Protein AF-A0A2G9RW22-F1 (afdb_monomer_lite)

Radius of gyration: 22.97 Å; chains: 1; bounding box: 51×21×76 Å

Sequence (144 aa):
MPRSSDLQQLLDSSFQFDLELPLESLRERLEQARWLEEQQQACQDPGTLTLDVMRRLIDLGVGLAPHPTVEKAMAELQELLTMSEHMDDRCKSLLKARPRQNLSSVTAVLREAESVPVYLPSVESLRDAVERAREWLQKVETLQ

Structure (mmCIF, N/CA/C/O backbone):
data_AF-A0A2G9RW22-F1
#
_entry.id   AF-A0A2G9RW22-F1
#
loop_
_atom_site.group_PDB
_atom_site.id
_atom_site.type_symbol
_atom_site.label_atom_id
_atom_site.label_alt_id
_atom_site.label_comp_id
_atom_site.label_asym_id
_atom_site.label_entity_id
_atom_site.label_seq_id
_atom_site.pdbx_PDB_ins_code
_atom_site.Cartn_x
_atom_site.Cartn_y
_atom_site.Cartn_z
_atom_site.occupancy
_ato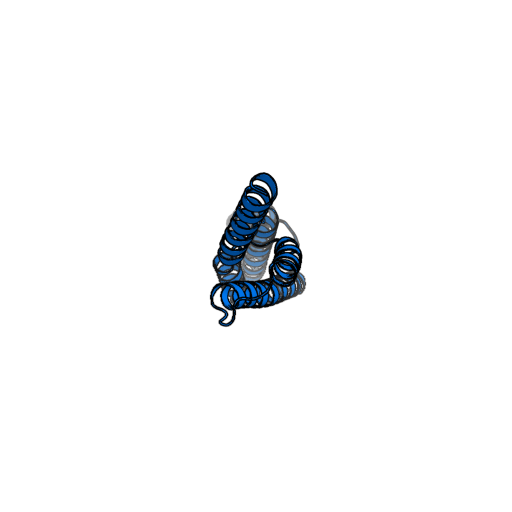m_site.B_iso_or_equiv
_atom_site.auth_seq_id
_atom_site.auth_comp_id
_atom_site.auth_asym_id
_atom_site.auth_atom_id
_atom_site.pdbx_PDB_model_num
ATOM 1 N N . MET A 1 1 ? 11.177 10.896 -14.256 1.00 78.31 1 MET A N 1
ATOM 2 C CA . MET A 1 1 ? 10.858 9.826 -15.221 1.00 78.31 1 MET A CA 1
ATOM 3 C C . MET A 1 1 ? 10.120 10.446 -16.403 1.00 78.31 1 MET A C 1
ATOM 5 O O . MET A 1 1 ? 9.292 11.312 -16.133 1.00 78.31 1 MET A O 1
ATOM 9 N N . PRO A 1 2 ? 10.414 10.089 -17.666 1.00 85.31 2 PRO A N 1
ATOM 10 C CA . PRO A 1 2 ? 9.518 10.378 -18.796 1.00 85.31 2 PRO A CA 1
ATOM 11 C C . PRO A 1 2 ? 8.175 9.643 -18.639 1.00 85.31 2 PRO A C 1
ATOM 13 O O . PRO A 1 2 ? 8.108 8.655 -17.906 1.00 85.31 2 PRO A O 1
ATOM 16 N N . ARG A 1 3 ? 7.119 10.126 -19.308 1.00 89.25 3 ARG A N 1
ATOM 17 C CA . ARG A 1 3 ? 5.797 9.480 -19.279 1.00 89.25 3 ARG A CA 1
ATOM 18 C C . ARG A 1 3 ? 5.802 8.194 -20.096 1.00 89.25 3 ARG A C 1
ATOM 20 O O . ARG A 1 3 ? 6.490 8.104 -21.116 1.00 89.25 3 ARG A O 1
ATOM 27 N N . SER A 1 4 ? 4.986 7.228 -19.687 1.00 92.81 4 SER A N 1
ATOM 28 C CA . SER A 1 4 ? 4.831 5.961 -20.407 1.00 92.81 4 SER A CA 1
ATOM 29 C C . SER A 1 4 ? 4.345 6.171 -21.847 1.00 92.81 4 SER A C 1
ATOM 31 O O . SER A 1 4 ? 4.815 5.504 -22.764 1.00 92.81 4 SER A O 1
ATOM 33 N N . SER A 1 5 ? 3.461 7.148 -22.062 1.00 91.50 5 SER A N 1
ATOM 34 C CA . SER A 1 5 ? 2.930 7.515 -23.382 1.00 91.50 5 SER A CA 1
ATOM 35 C C . SER A 1 5 ? 4.009 8.010 -24.346 1.00 91.50 5 SER A C 1
ATOM 37 O O . SER A 1 5 ? 4.050 7.559 -25.489 1.00 91.50 5 SER A O 1
ATOM 39 N N . ASP A 1 6 ? 4.915 8.872 -23.884 1.00 91.44 6 ASP A N 1
ATOM 40 C CA . ASP A 1 6 ? 6.015 9.388 -24.705 1.00 91.44 6 ASP A CA 1
ATOM 41 C C . ASP A 1 6 ? 6.982 8.255 -25.099 1.00 91.44 6 ASP A C 1
ATOM 43 O O . ASP A 1 6 ? 7.403 8.147 -26.251 1.00 91.44 6 ASP A O 1
ATOM 47 N N . LEU A 1 7 ? 7.300 7.362 -24.153 1.00 91.38 7 LEU A N 1
ATOM 48 C CA . LEU A 1 7 ? 8.157 6.198 -24.405 1.00 91.38 7 LEU A CA 1
ATOM 49 C C . LEU A 1 7 ? 7.511 5.197 -25.372 1.00 91.38 7 LEU A C 1
ATOM 51 O O . LEU A 1 7 ? 8.202 4.644 -26.227 1.00 91.38 7 LEU A O 1
ATOM 55 N N . GLN A 1 8 ? 6.196 4.992 -25.267 1.00 90.81 8 GLN A N 1
ATOM 56 C CA . GLN A 1 8 ? 5.444 4.149 -26.194 1.00 90.81 8 GLN A CA 1
ATOM 57 C C . GLN A 1 8 ? 5.484 4.719 -27.616 1.00 90.81 8 GLN A C 1
ATOM 59 O O . GLN A 1 8 ? 5.762 3.979 -28.550 1.00 90.81 8 GLN A O 1
ATOM 64 N N . GLN A 1 9 ? 5.287 6.030 -27.788 1.00 92.44 9 GLN A N 1
ATOM 65 C CA . GLN A 1 9 ? 5.356 6.666 -29.110 1.00 92.44 9 GLN A CA 1
ATOM 66 C C . GLN A 1 9 ? 6.743 6.527 -29.754 1.00 92.44 9 GLN A C 1
ATOM 68 O O . GLN A 1 9 ? 6.859 6.268 -30.955 1.00 92.44 9 GLN A O 1
ATOM 73 N N . LEU A 1 10 ? 7.810 6.665 -28.962 1.00 90.38 10 LEU A N 1
ATOM 74 C CA . LEU A 1 10 ? 9.176 6.420 -29.431 1.00 90.38 10 LEU A CA 1
ATOM 75 C C . LEU A 1 10 ? 9.378 4.958 -29.848 1.00 90.38 10 LEU A C 1
ATOM 77 O O . LEU A 1 10 ? 9.993 4.700 -30.880 1.00 90.38 10 LEU A O 1
ATOM 81 N N . LEU A 1 11 ? 8.822 4.006 -29.095 1.00 90.19 11 LEU A N 1
ATOM 82 C CA . LEU A 1 11 ? 8.868 2.592 -29.459 1.00 90.19 11 LEU A CA 1
ATOM 83 C C . LEU A 1 11 ? 8.087 2.323 -30.755 1.00 90.19 11 LEU A C 1
ATOM 85 O O . LEU A 1 11 ? 8.584 1.621 -31.629 1.00 90.19 11 LEU A O 1
ATOM 89 N N . ASP A 1 12 ? 6.918 2.932 -30.929 1.00 90.88 12 ASP A N 1
ATOM 90 C CA . ASP A 1 12 ? 6.077 2.744 -32.115 1.00 90.88 12 ASP A CA 1
ATOM 91 C C . ASP A 1 12 ? 6.715 3.348 -33.379 1.00 90.88 12 ASP A C 1
ATOM 93 O O . ASP A 1 12 ? 6.674 2.757 -34.458 1.00 90.88 12 ASP A O 1
ATOM 97 N N . SER A 1 13 ? 7.361 4.511 -33.253 1.00 90.31 13 SER A N 1
ATOM 98 C CA . SER A 1 13 ? 8.117 5.115 -34.360 1.00 90.31 13 SER A CA 1
ATOM 99 C C . SER A 1 13 ? 9.385 4.334 -34.713 1.00 90.31 13 SER A C 1
ATOM 101 O O . SER A 1 13 ? 9.810 4.362 -35.865 1.00 90.31 13 SER A O 1
ATOM 103 N N . SER A 1 14 ? 9.960 3.583 -33.767 1.00 86.94 14 SER A N 1
ATOM 104 C CA . SER A 1 14 ? 11.177 2.798 -34.002 1.00 86.94 14 SER A CA 1
ATOM 105 C C . SER A 1 14 ? 11.012 1.730 -35.095 1.00 86.94 14 SER A C 1
ATOM 107 O O . SER A 1 14 ? 11.962 1.443 -35.817 1.00 86.94 14 SER A O 1
ATOM 109 N N . PHE A 1 15 ? 9.789 1.221 -35.293 1.00 84.38 15 PHE A N 1
ATOM 110 C CA . PHE A 1 15 ? 9.458 0.253 -36.347 1.00 84.38 15 PHE A CA 1
ATOM 111 C C . PHE A 1 15 ? 9.524 0.829 -37.769 1.00 84.38 15 PHE A C 1
ATOM 113 O O . PHE A 1 15 ? 9.449 0.076 -38.735 1.00 84.38 15 PHE A O 1
ATOM 120 N N . GLN A 1 16 ? 9.628 2.152 -37.912 1.00 88.06 16 GLN A N 1
ATOM 121 C CA . GLN A 1 16 ? 9.732 2.826 -39.210 1.00 88.06 16 GLN A CA 1
ATOM 122 C C . GLN A 1 16 ? 11.176 2.901 -39.722 1.00 88.06 16 GLN A C 1
ATOM 124 O O . GLN A 1 16 ? 11.406 3.377 -40.833 1.00 88.06 16 GLN A O 1
ATOM 129 N N . PHE A 1 17 ? 12.147 2.468 -38.916 1.00 86.00 17 PHE A N 1
ATOM 130 C CA . PHE A 1 17 ? 13.559 2.496 -39.264 1.00 86.00 17 PHE A CA 1
ATOM 131 C C . PHE A 1 17 ? 14.043 1.095 -39.640 1.00 86.00 17 PHE A C 1
ATOM 133 O O . PHE A 1 17 ? 13.885 0.152 -38.873 1.00 86.00 17 PHE A O 1
ATOM 140 N N . ASP A 1 18 ? 14.743 0.981 -40.769 1.00 81.06 18 ASP A N 1
ATOM 141 C CA . ASP A 1 18 ? 15.428 -0.251 -41.193 1.00 81.06 18 ASP A CA 1
ATOM 142 C C . ASP A 1 18 ? 16.784 -0.449 -40.474 1.00 81.06 18 ASP A C 1
ATOM 144 O O . ASP A 1 18 ? 17.731 -1.009 -41.028 1.00 81.06 18 ASP A O 1
ATOM 148 N N . LEU A 1 19 ? 16.916 0.070 -39.247 1.00 84.44 19 LEU A N 1
ATOM 149 C CA . LEU A 1 19 ? 18.146 0.060 -38.454 1.00 84.44 19 LEU A CA 1
ATOM 150 C C . LEU A 1 19 ? 17.941 -0.719 -37.155 1.00 84.44 19 LEU A C 1
ATOM 152 O O . LEU A 1 19 ? 16.879 -0.662 -36.541 1.00 84.44 19 LEU A O 1
ATOM 156 N N . GLU A 1 20 ? 18.990 -1.398 -36.696 1.00 78.50 20 GLU A N 1
ATOM 157 C CA . GLU A 1 20 ? 18.990 -2.060 -35.393 1.00 78.50 20 GLU A CA 1
ATOM 158 C C . GLU A 1 20 ? 19.099 -1.006 -34.280 1.00 78.50 20 GLU A C 1
ATOM 160 O O . GLU A 1 20 ? 20.161 -0.435 -34.023 1.00 78.50 20 GLU A O 1
ATOM 165 N N . LEU A 1 21 ? 17.963 -0.695 -33.656 1.00 84.00 21 LEU A N 1
ATOM 166 C CA . LEU A 1 21 ? 17.867 0.242 -32.540 1.00 84.00 21 LEU A CA 1
ATOM 167 C C . LEU A 1 21 ? 17.917 -0.519 -31.202 1.00 84.00 21 LEU A C 1
ATOM 169 O O . LEU A 1 21 ? 17.385 -1.626 -31.109 1.00 84.00 21 LEU A O 1
ATOM 173 N N . PRO A 1 22 ? 18.495 0.058 -30.131 1.00 82.75 22 PRO A N 1
ATOM 174 C CA . PRO A 1 22 ? 18.574 -0.582 -28.815 1.00 82.75 22 PRO A CA 1
ATOM 175 C C . PRO A 1 22 ? 17.226 -0.523 -28.066 1.00 82.75 22 PRO A C 1
ATOM 177 O O . PRO A 1 22 ? 17.091 0.141 -27.033 1.00 82.75 22 PRO A O 1
ATOM 180 N N . LEU A 1 23 ? 16.214 -1.215 -28.598 1.00 88.25 23 LEU A N 1
ATOM 181 C CA . LEU A 1 23 ? 14.826 -1.173 -28.119 1.00 88.25 23 LEU A CA 1
ATOM 182 C C . LEU A 1 23 ? 14.643 -1.757 -26.716 1.00 88.25 23 LEU A C 1
ATOM 184 O O . LEU A 1 23 ? 13.720 -1.34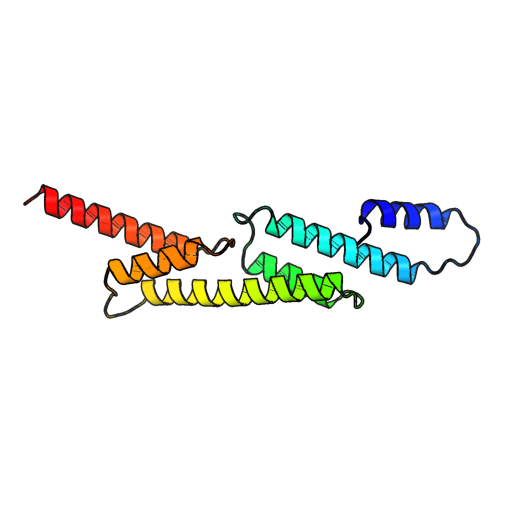8 -26.020 1.00 88.25 23 LEU A O 1
ATOM 188 N N . GLU A 1 24 ? 15.525 -2.655 -26.278 1.00 87.81 24 GLU A N 1
ATOM 189 C CA . GLU A 1 24 ? 15.455 -3.269 -24.945 1.00 87.81 24 GLU A CA 1
ATOM 190 C C . GLU A 1 24 ? 15.519 -2.212 -23.833 1.00 87.81 24 GLU A C 1
ATOM 192 O O . GLU A 1 24 ? 14.625 -2.132 -22.997 1.00 87.81 24 GLU A O 1
ATOM 197 N N . SER A 1 25 ? 16.478 -1.285 -23.910 1.00 88.19 25 SER A N 1
ATOM 198 C CA . SER A 1 25 ? 16.599 -0.190 -22.933 1.00 88.19 25 SER A CA 1
ATOM 199 C C . SER A 1 25 ? 15.393 0.761 -22.921 1.00 88.19 25 SER A C 1
ATOM 201 O O . SER A 1 25 ? 15.061 1.365 -21.897 1.00 88.19 25 SER A O 1
ATOM 203 N N . LEU A 1 26 ? 14.722 0.914 -24.068 1.00 90.38 26 LEU A N 1
ATOM 204 C CA . LEU A 1 26 ? 13.515 1.727 -24.190 1.00 90.38 26 LEU A CA 1
ATOM 205 C C . LEU A 1 26 ? 12.305 1.006 -23.583 1.00 90.38 26 LEU A C 1
ATOM 207 O O . LEU A 1 26 ? 11.494 1.641 -22.910 1.00 90.38 26 LEU A O 1
ATOM 211 N N . ARG A 1 27 ? 12.209 -0.313 -23.786 1.00 91.06 27 ARG A N 1
ATOM 212 C CA . ARG A 1 27 ? 11.175 -1.180 -23.206 1.00 91.06 27 ARG A CA 1
ATOM 213 C C . ARG A 1 27 ? 11.277 -1.239 -21.687 1.00 91.06 27 ARG A C 1
ATOM 215 O O . ARG A 1 27 ? 10.276 -0.991 -21.026 1.00 91.06 27 ARG A O 1
ATOM 222 N N . GLU A 1 28 ? 12.476 -1.436 -21.146 1.00 93.50 28 GLU A N 1
ATOM 223 C CA . GLU A 1 28 ? 12.718 -1.412 -19.696 1.00 93.50 28 GLU A CA 1
ATOM 224 C C . GLU A 1 28 ? 12.231 -0.094 -19.075 1.00 93.50 28 GLU A C 1
ATOM 226 O O . GLU A 1 28 ? 11.477 -0.081 -18.103 1.00 93.50 28 GLU A O 1
ATOM 231 N N . ARG A 1 29 ? 12.591 1.045 -19.682 1.00 92.56 29 ARG A N 1
ATOM 232 C CA . ARG A 1 29 ? 12.135 2.368 -19.225 1.00 92.56 29 ARG A CA 1
ATOM 233 C C . ARG A 1 29 ? 10.623 2.540 -19.320 1.00 92.56 29 ARG A C 1
ATOM 235 O O . ARG A 1 29 ? 10.040 3.221 -18.477 1.00 92.56 29 ARG A O 1
ATOM 242 N N . LEU A 1 30 ? 9.995 1.964 -20.343 1.00 94.56 30 LEU A N 1
ATOM 243 C CA . LEU A 1 30 ? 8.547 2.004 -20.523 1.00 94.56 30 LEU A CA 1
ATOM 244 C C . LEU A 1 30 ? 7.840 1.233 -19.407 1.00 94.56 30 LEU A C 1
ATOM 246 O O . LEU A 1 30 ? 6.881 1.749 -18.836 1.00 94.56 30 LEU A O 1
ATOM 250 N N . GLU A 1 31 ? 8.321 0.040 -19.065 1.00 95.56 31 GLU A N 1
ATOM 251 C CA . GLU A 1 31 ? 7.782 -0.749 -17.953 1.00 95.56 31 GLU A CA 1
ATOM 252 C C . GLU A 1 31 ? 7.944 -0.013 -16.618 1.00 95.56 31 GLU A C 1
ATOM 254 O O . GLU A 1 31 ? 6.976 0.117 -15.868 1.00 95.56 31 GLU A O 1
ATOM 259 N N . GLN A 1 32 ? 9.117 0.578 -16.371 1.00 95.88 32 GLN A N 1
ATOM 260 C CA . GLN A 1 32 ? 9.356 1.399 -15.181 1.00 95.88 32 GLN A CA 1
ATOM 261 C C . GLN A 1 32 ? 8.409 2.608 -15.103 1.00 95.88 32 GLN A C 1
ATOM 263 O O . GLN A 1 32 ? 7.876 2.908 -14.036 1.00 95.88 32 GLN A O 1
ATOM 268 N N . ALA A 1 33 ? 8.186 3.312 -16.219 1.00 95.62 33 ALA A N 1
ATOM 269 C CA . ALA A 1 33 ? 7.285 4.463 -16.267 1.00 95.62 33 ALA A CA 1
ATOM 270 C C . ALA A 1 33 ? 5.823 4.060 -16.028 1.00 95.62 33 ALA A C 1
ATOM 272 O O . ALA A 1 33 ? 5.133 4.720 -15.257 1.00 95.62 33 ALA A O 1
ATOM 273 N N . ARG A 1 34 ? 5.365 2.958 -16.637 1.00 95.69 34 ARG A N 1
ATOM 274 C CA . ARG A 1 34 ? 4.007 2.428 -16.432 1.00 95.69 34 ARG A CA 1
ATOM 275 C C . ARG A 1 34 ? 3.762 2.045 -14.983 1.00 95.69 34 ARG A C 1
ATOM 277 O O . ARG A 1 34 ? 2.730 2.400 -14.428 1.00 95.69 34 ARG A O 1
ATOM 284 N N . TRP A 1 35 ? 4.719 1.355 -14.372 1.00 97.12 35 TRP A N 1
ATOM 285 C CA . TRP A 1 35 ? 4.609 0.965 -12.975 1.00 97.12 35 TRP A CA 1
ATOM 286 C C . TRP A 1 35 ? 4.565 2.178 -12.040 1.00 97.12 35 TRP A C 1
ATOM 288 O O . TRP A 1 35 ? 3.724 2.225 -11.148 1.00 97.12 35 TRP A O 1
ATOM 298 N N . LEU A 1 36 ? 5.413 3.190 -12.273 1.00 96.25 36 LEU A N 1
ATOM 299 C CA . LEU A 1 36 ? 5.389 4.435 -11.495 1.00 96.25 36 LEU A CA 1
ATOM 300 C C . LEU A 1 36 ? 4.051 5.170 -11.632 1.00 96.25 36 LEU A C 1
ATOM 302 O O . LEU A 1 36 ? 3.546 5.710 -10.652 1.00 96.25 36 LEU A O 1
ATOM 306 N N . GLU A 1 37 ? 3.471 5.189 -12.830 1.00 95.38 37 GLU A N 1
ATOM 307 C CA . GLU A 1 37 ? 2.153 5.782 -13.067 1.00 95.38 37 GLU A CA 1
ATOM 308 C C . GLU A 1 37 ? 1.036 4.987 -12.369 1.00 95.38 37 GLU A C 1
ATOM 310 O O . GLU A 1 37 ? 0.176 5.595 -11.733 1.00 95.38 37 GLU A O 1
ATOM 315 N N . GLU A 1 38 ? 1.062 3.648 -12.412 1.00 94.62 38 GLU A N 1
ATOM 316 C CA . GLU A 1 38 ? 0.092 2.796 -11.702 1.00 94.62 38 GLU A CA 1
ATOM 317 C C . GLU A 1 38 ? 0.203 2.968 -10.178 1.00 94.62 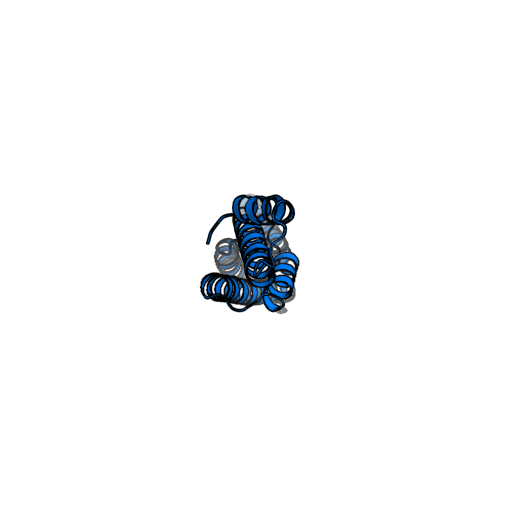38 GLU A C 1
ATOM 319 O O . GLU A 1 38 ? -0.810 3.146 -9.499 1.00 94.62 38 GLU A O 1
ATOM 324 N N . GLN A 1 39 ? 1.428 2.991 -9.642 1.00 94.31 39 GLN A N 1
ATOM 325 C CA . GLN A 1 39 ? 1.695 3.236 -8.225 1.00 94.31 39 GLN A CA 1
ATOM 326 C C . GLN A 1 39 ? 1.198 4.617 -7.794 1.00 94.31 39 GLN A C 1
ATOM 328 O O . GLN A 1 39 ? 0.489 4.734 -6.793 1.00 94.31 39 GLN A O 1
ATOM 333 N N . GLN A 1 40 ? 1.516 5.657 -8.567 1.00 92.62 40 GLN A N 1
ATOM 334 C CA . GLN A 1 40 ? 1.069 7.013 -8.278 1.00 92.62 40 GLN A CA 1
ATOM 335 C C . GLN A 1 40 ? -0.459 7.108 -8.302 1.00 92.62 40 GLN A C 1
ATOM 337 O O . GLN A 1 40 ? -1.045 7.723 -7.412 1.00 92.62 40 GLN A O 1
ATOM 342 N N . GLN A 1 41 ? -1.107 6.488 -9.290 1.00 92.44 41 GLN A N 1
ATOM 343 C CA . GLN A 1 41 ? -2.561 6.485 -9.410 1.00 92.44 41 GLN A CA 1
ATOM 344 C C . GLN A 1 41 ? -3.231 5.764 -8.234 1.00 92.44 41 GLN A C 1
ATOM 346 O O . GLN A 1 41 ? -4.234 6.254 -7.717 1.00 92.44 41 GLN A O 1
ATOM 351 N N . ALA A 1 42 ? -2.671 4.640 -7.781 1.00 91.81 42 ALA A N 1
ATOM 352 C CA . ALA A 1 42 ? -3.175 3.913 -6.619 1.00 91.81 42 ALA A CA 1
ATOM 353 C C . ALA A 1 42 ? -3.036 4.733 -5.325 1.00 91.81 42 ALA A C 1
ATOM 355 O O . ALA A 1 42 ? -3.956 4.772 -4.513 1.00 91.81 42 ALA A O 1
ATOM 356 N N . CYS A 1 43 ? -1.921 5.446 -5.147 1.00 88.44 43 CYS A N 1
ATOM 357 C CA . CYS A 1 43 ? -1.715 6.312 -3.984 1.00 88.44 43 CYS A CA 1
ATOM 358 C C . CYS A 1 43 ? -2.552 7.603 -4.008 1.00 88.44 43 CYS A C 1
ATOM 360 O O . CYS A 1 43 ? -2.723 8.230 -2.964 1.00 88.44 43 CYS A O 1
ATOM 362 N N . GLN A 1 44 ? -3.078 8.016 -5.166 1.00 89.25 44 GLN A N 1
ATOM 363 C CA . GLN A 1 44 ? -3.978 9.171 -5.271 1.00 89.25 44 GLN A CA 1
ATOM 364 C C . GLN A 1 44 ? -5.389 8.894 -4.746 1.00 89.25 44 GLN A C 1
ATOM 366 O O . GLN A 1 44 ? -6.082 9.846 -4.384 1.00 89.25 44 GLN A O 1
ATOM 371 N N . ASP A 1 45 ? -5.808 7.628 -4.685 1.00 87.62 45 ASP A N 1
ATOM 372 C CA . ASP A 1 45 ? -7.112 7.230 -4.152 1.00 87.62 45 ASP A CA 1
ATOM 373 C C . ASP A 1 45 ? -6.958 6.281 -2.945 1.00 87.62 45 ASP A C 1
ATOM 375 O O . ASP A 1 45 ? -7.077 5.056 -3.083 1.00 87.62 45 ASP A O 1
ATOM 379 N N . PRO A 1 46 ? -6.732 6.840 -1.736 1.00 80.31 46 PRO A N 1
ATOM 380 C CA . PRO A 1 46 ? -6.597 6.072 -0.497 1.00 80.31 46 PRO A CA 1
ATOM 381 C C . PRO A 1 46 ? -7.768 5.128 -0.203 1.00 80.31 46 PRO A C 1
ATOM 383 O O . PRO A 1 46 ? -7.585 4.125 0.484 1.00 80.31 46 PRO A O 1
ATOM 386 N N . GLY A 1 47 ? -8.972 5.428 -0.709 1.00 80.31 47 GLY A N 1
ATOM 387 C CA . GLY A 1 47 ? -10.163 4.603 -0.490 1.00 80.31 47 GLY A CA 1
ATOM 388 C C . GLY A 1 47 ? -10.125 3.275 -1.247 1.00 80.31 47 GLY A C 1
ATOM 389 O O . GLY A 1 47 ? -10.794 2.323 -0.850 1.00 80.31 47 GLY A O 1
ATOM 390 N N . THR A 1 48 ? -9.324 3.195 -2.310 1.00 85.94 48 THR A N 1
ATOM 391 C CA . THR A 1 48 ? -9.132 1.976 -3.114 1.00 85.94 48 THR A CA 1
ATOM 392 C C . THR A 1 48 ? -7.795 1.291 -2.845 1.00 85.94 48 THR A C 1
ATOM 394 O O . THR A 1 48 ? -7.607 0.128 -3.216 1.00 85.94 48 THR A O 1
ATOM 397 N N . LEU A 1 49 ? -6.872 1.981 -2.168 1.00 93.19 49 LEU A N 1
ATOM 398 C CA . LEU A 1 49 ? -5.569 1.446 -1.809 1.00 93.19 49 LEU A CA 1
ATOM 399 C C . LEU A 1 49 ? -5.708 0.436 -0.667 1.00 93.19 49 LEU A C 1
ATOM 401 O O . LEU A 1 49 ? -5.842 0.805 0.495 1.00 93.19 49 LEU A O 1
ATOM 405 N N . THR A 1 50 ? -5.663 -0.850 -1.001 1.00 93.50 50 THR A N 1
ATOM 406 C CA . THR A 1 50 ? -5.702 -1.957 -0.034 1.00 93.50 50 THR A CA 1
ATOM 407 C C . THR A 1 50 ? -4.327 -2.604 0.127 1.00 93.50 50 THR A C 1
ATOM 409 O O . THR A 1 50 ? -3.436 -2.415 -0.706 1.00 93.50 50 THR A O 1
ATOM 412 N N . LEU A 1 51 ? -4.157 -3.429 1.168 1.00 93.75 51 LEU A N 1
ATOM 413 C CA . LEU A 1 51 ? -2.944 -4.242 1.345 1.00 93.75 51 LEU A CA 1
ATOM 414 C C . LEU A 1 51 ? -2.653 -5.110 0.109 1.00 93.75 51 LEU A C 1
ATOM 416 O O . LEU A 1 51 ? -1.502 -5.234 -0.300 1.00 93.75 51 LEU A O 1
ATOM 420 N N . ASP A 1 52 ? -3.690 -5.673 -0.515 1.00 94.75 52 ASP A N 1
ATOM 421 C CA . ASP A 1 52 ? -3.541 -6.530 -1.694 1.00 94.75 52 ASP A CA 1
ATOM 422 C C . ASP A 1 52 ? -3.118 -5.736 -2.936 1.00 94.75 52 ASP A C 1
ATOM 424 O O . ASP A 1 52 ? -2.285 -6.205 -3.712 1.00 94.75 52 ASP A O 1
ATOM 428 N N . VAL A 1 53 ? -3.620 -4.505 -3.100 1.00 94.50 53 VAL A N 1
ATOM 429 C CA . VAL A 1 53 ? -3.164 -3.595 -4.164 1.00 94.50 53 VAL A CA 1
ATOM 430 C C . VAL A 1 53 ? -1.693 -3.229 -3.964 1.00 94.50 53 VAL A C 1
ATOM 432 O O . VAL A 1 53 ? -0.919 -3.310 -4.916 1.00 94.50 53 VAL A O 1
ATOM 435 N N . MET A 1 54 ? -1.279 -2.892 -2.737 1.00 95.12 54 MET A N 1
ATOM 436 C CA . MET A 1 54 ? 0.126 -2.586 -2.435 1.00 95.12 54 MET A CA 1
ATOM 437 C C . MET A 1 54 ? 1.048 -3.781 -2.695 1.00 95.12 54 MET A C 1
ATOM 439 O O . MET A 1 54 ? 2.083 -3.617 -3.338 1.00 95.12 54 MET A O 1
ATOM 443 N N . ARG A 1 55 ? 0.661 -4.989 -2.266 1.00 96.12 55 ARG A N 1
ATOM 444 C CA . ARG A 1 55 ? 1.419 -6.223 -2.540 1.00 96.12 55 ARG A CA 1
ATOM 445 C C . ARG A 1 55 ? 1.544 -6.488 -4.037 1.00 96.12 55 ARG A C 1
ATOM 447 O O . ARG A 1 55 ? 2.650 -6.703 -4.515 1.00 96.12 55 ARG A O 1
ATOM 454 N N . ARG A 1 56 ? 0.444 -6.362 -4.790 1.00 96.06 56 ARG A N 1
ATOM 455 C CA . ARG A 1 56 ? 0.455 -6.491 -6.255 1.00 96.06 56 ARG A CA 1
ATOM 456 C C . ARG A 1 56 ? 1.408 -5.485 -6.905 1.00 96.06 56 ARG A C 1
ATOM 458 O O . ARG A 1 56 ? 2.150 -5.860 -7.807 1.00 96.06 56 ARG A O 1
ATOM 465 N N . LEU A 1 57 ? 1.397 -4.223 -6.474 1.00 95.88 57 LEU A N 1
ATOM 466 C CA . LEU A 1 57 ? 2.318 -3.207 -6.993 1.00 95.88 57 LEU A CA 1
ATOM 467 C C . LEU A 1 57 ? 3.775 -3.558 -6.681 1.00 95.88 57 LEU A C 1
ATOM 469 O O . LEU A 1 57 ? 4.624 -3.434 -7.559 1.00 95.88 57 LEU A O 1
ATOM 473 N N . ILE A 1 58 ? 4.070 -4.035 -5.473 1.00 96.12 58 ILE A N 1
ATOM 474 C CA . ILE A 1 58 ? 5.416 -4.490 -5.104 1.00 96.12 58 ILE A CA 1
ATOM 475 C C . ILE A 1 58 ? 5.849 -5.662 -5.995 1.00 96.12 58 ILE A C 1
ATOM 477 O O . ILE A 1 58 ? 6.926 -5.601 -6.583 1.00 96.12 58 ILE A O 1
ATOM 481 N N . ASP A 1 59 ? 4.997 -6.673 -6.179 1.00 96.38 59 ASP A N 1
ATOM 482 C CA . ASP A 1 59 ? 5.292 -7.836 -7.027 1.00 96.38 59 ASP A CA 1
ATOM 483 C C . ASP A 1 59 ? 5.597 -7.428 -8.477 1.00 96.38 59 ASP A C 1
ATOM 485 O O . ASP A 1 59 ? 6.556 -7.916 -9.077 1.00 96.38 59 ASP A O 1
ATOM 489 N N . LEU A 1 60 ? 4.820 -6.487 -9.029 1.00 94.94 60 LEU A N 1
ATOM 490 C CA . LEU A 1 60 ? 5.063 -5.933 -10.363 1.00 94.94 60 LEU A CA 1
ATOM 491 C C . LEU A 1 60 ? 6.397 -5.184 -10.439 1.00 94.94 60 LEU A C 1
ATOM 493 O O . LEU A 1 60 ? 7.099 -5.282 -11.441 1.00 94.94 60 LEU A O 1
ATOM 497 N N . GLY A 1 61 ? 6.754 -4.442 -9.391 1.00 94.25 61 GLY A N 1
ATOM 498 C CA . GLY A 1 61 ? 7.965 -3.630 -9.392 1.00 94.25 61 GLY A CA 1
ATOM 499 C C . GLY A 1 61 ? 9.252 -4.434 -9.180 1.00 94.25 61 GLY A C 1
ATOM 500 O O . GLY A 1 61 ? 10.300 -4.028 -9.670 1.00 94.25 61 GLY A O 1
ATOM 501 N N . VAL A 1 62 ? 9.190 -5.592 -8.509 1.00 94.06 62 VAL A N 1
ATOM 502 C CA . VAL A 1 62 ? 10.347 -6.495 -8.318 1.00 94.06 62 VAL A CA 1
ATOM 503 C C . VAL A 1 62 ? 10.868 -7.050 -9.650 1.00 94.06 62 VAL A C 1
ATOM 505 O O . VAL A 1 62 ? 12.060 -7.322 -9.774 1.00 94.06 62 VAL A O 1
ATOM 508 N N . GLY A 1 63 ? 9.997 -7.201 -10.652 1.00 90.25 63 GLY A N 1
ATOM 509 C CA . GLY A 1 63 ? 10.376 -7.670 -11.987 1.00 90.25 63 GLY A CA 1
ATOM 510 C C . GLY A 1 63 ? 11.028 -6.611 -12.883 1.00 90.25 63 GLY A C 1
ATOM 511 O O . GLY A 1 63 ? 11.472 -6.948 -13.978 1.00 90.25 63 GLY A O 1
ATOM 512 N N . LEU A 1 64 ? 11.076 -5.347 -12.455 1.00 94.25 64 LEU A N 1
ATOM 513 C CA . LEU A 1 64 ? 11.566 -4.245 -13.280 1.00 94.25 64 LEU A CA 1
ATOM 514 C C . LEU A 1 64 ? 13.091 -4.142 -13.261 1.00 94.25 64 LEU A C 1
ATOM 516 O O . LEU A 1 64 ? 13.751 -4.421 -12.260 1.00 94.25 64 LEU A O 1
ATOM 520 N N . ALA A 1 65 ? 13.649 -3.636 -14.361 1.00 93.06 65 ALA A N 1
ATOM 521 C CA . ALA A 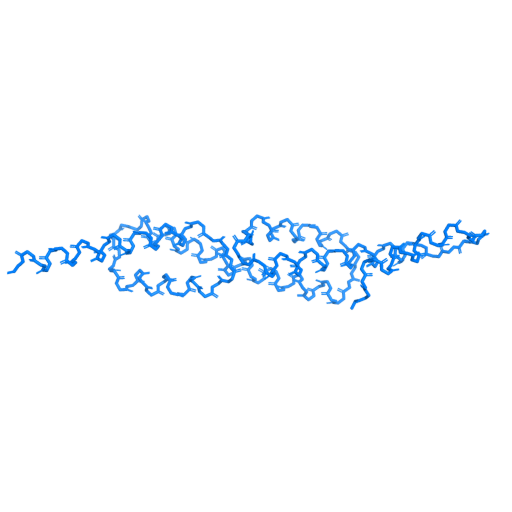1 65 ? 15.053 -3.252 -14.412 1.00 93.06 65 ALA A CA 1
ATOM 522 C C . ALA A 1 65 ? 15.376 -2.185 -13.338 1.00 93.06 65 ALA A C 1
ATOM 524 O O . ALA A 1 65 ? 14.539 -1.310 -13.075 1.00 93.06 65 ALA A O 1
ATOM 525 N N . PRO A 1 66 ? 16.586 -2.206 -12.744 1.00 91.56 66 PRO A N 1
ATOM 526 C CA . PRO A 1 66 ? 16.955 -1.316 -11.647 1.00 91.56 66 PRO A CA 1
ATOM 527 C C . PRO A 1 66 ? 16.926 0.152 -12.078 1.00 91.56 66 PRO A C 1
ATOM 529 O O . PRO A 1 66 ? 17.511 0.541 -13.093 1.00 91.56 66 PRO A O 1
ATOM 532 N N . HIS A 1 67 ? 16.246 0.983 -11.290 1.00 94.00 67 HIS A N 1
ATOM 533 C CA . HIS A 1 67 ? 16.171 2.420 -11.523 1.00 94.00 67 HIS A CA 1
ATOM 534 C C . HIS A 1 67 ? 15.921 3.177 -10.209 1.00 94.00 67 HIS A C 1
ATOM 536 O O . HIS A 1 67 ? 14.944 2.869 -9.524 1.00 94.00 67 HIS A O 1
ATOM 542 N N . PRO A 1 68 ? 16.686 4.241 -9.888 1.00 94.00 68 PRO A N 1
ATOM 543 C CA . PRO A 1 68 ? 16.598 4.920 -8.589 1.00 94.00 68 PRO A CA 1
ATOM 544 C C . PRO A 1 68 ? 15.198 5.432 -8.223 1.00 94.00 68 PRO A C 1
ATOM 546 O O . PRO A 1 68 ? 14.797 5.423 -7.064 1.00 94.00 68 PRO A O 1
ATOM 549 N N . THR A 1 69 ? 14.424 5.896 -9.210 1.00 94.38 69 THR A N 1
ATOM 550 C CA . THR A 1 69 ? 13.040 6.348 -8.974 1.00 94.38 69 THR A CA 1
ATOM 551 C C . THR A 1 69 ? 12.099 5.192 -8.636 1.00 94.38 69 THR A C 1
ATOM 553 O O . THR A 1 69 ? 11.226 5.366 -7.793 1.00 94.38 69 THR A O 1
ATOM 556 N N . VAL A 1 70 ? 12.289 4.028 -9.266 1.00 95.69 70 VAL A N 1
ATOM 557 C CA . VAL A 1 70 ? 11.493 2.826 -8.985 1.00 95.69 70 VAL A CA 1
ATOM 558 C C . VAL A 1 70 ? 11.851 2.292 -7.606 1.00 95.69 70 VAL A C 1
ATOM 560 O O . VAL A 1 70 ? 10.961 2.060 -6.802 1.00 95.69 70 VAL A O 1
ATOM 563 N N . GLU A 1 71 ? 13.143 2.196 -7.293 1.00 95.81 71 GLU A N 1
ATOM 564 C CA . GLU A 1 71 ? 13.636 1.767 -5.978 1.00 95.81 71 GLU A CA 1
ATOM 565 C C . GLU A 1 71 ? 13.111 2.659 -4.848 1.00 95.81 71 GLU A C 1
ATOM 567 O O . GLU A 1 71 ? 12.676 2.160 -3.812 1.00 95.81 71 GLU A O 1
ATOM 572 N N . LYS A 1 72 ? 13.088 3.980 -5.059 1.00 96.06 72 LYS A N 1
ATOM 573 C CA . LYS A 1 72 ? 12.525 4.919 -4.087 1.00 96.06 72 LYS A CA 1
ATOM 574 C C . LYS A 1 72 ? 11.026 4.688 -3.870 1.00 96.06 72 LYS A C 1
ATOM 576 O O . LYS A 1 72 ? 10.599 4.553 -2.730 1.00 96.06 72 LYS A O 1
ATOM 581 N N . ALA A 1 73 ? 10.240 4.631 -4.943 1.00 95.12 73 ALA A N 1
ATOM 582 C CA . ALA A 1 73 ? 8.799 4.393 -4.841 1.00 95.12 73 ALA A CA 1
ATOM 583 C C . ALA A 1 73 ? 8.485 2.998 -4.264 1.00 95.12 73 ALA A C 1
ATOM 585 O O . ALA A 1 73 ? 7.511 2.826 -3.536 1.00 95.12 73 ALA A O 1
ATOM 586 N N . MET A 1 74 ? 9.337 2.008 -4.538 1.00 96.50 74 MET A N 1
ATOM 587 C CA . MET A 1 74 ? 9.251 0.671 -3.957 1.00 96.50 74 MET A CA 1
ATOM 588 C C . MET A 1 74 ? 9.456 0.720 -2.443 1.00 96.50 74 MET A C 1
ATOM 590 O O . MET A 1 74 ? 8.667 0.138 -1.704 1.00 96.50 74 MET A O 1
ATOM 594 N N . ALA A 1 75 ? 10.479 1.440 -1.976 1.00 96.25 75 ALA A N 1
ATOM 595 C CA . ALA A 1 75 ? 10.726 1.615 -0.550 1.00 96.25 75 ALA A CA 1
ATOM 596 C C . ALA A 1 75 ? 9.539 2.301 0.149 1.00 96.25 75 ALA A C 1
ATOM 598 O O . ALA A 1 75 ? 9.104 1.840 1.201 1.00 96.25 75 ALA A O 1
ATOM 599 N N . GLU A 1 76 ? 8.968 3.341 -0.469 1.00 94.31 76 GLU A N 1
ATOM 600 C CA . GLU A 1 76 ? 7.772 4.028 0.039 1.00 94.31 76 GLU A CA 1
ATOM 601 C C . GLU A 1 76 ? 6.558 3.080 0.126 1.00 94.31 76 GLU A C 1
ATOM 603 O O . GLU A 1 76 ? 5.863 3.057 1.143 1.00 94.31 76 GLU A O 1
ATOM 608 N N . LEU A 1 77 ? 6.324 2.244 -0.895 1.00 94.81 77 LEU A N 1
ATOM 609 C CA . LEU A 1 77 ? 5.265 1.226 -0.869 1.00 94.81 77 LEU A CA 1
ATOM 610 C C . LEU A 1 77 ? 5.490 0.168 0.218 1.00 94.81 77 LEU A C 1
ATOM 612 O O . LEU A 1 77 ? 4.540 -0.228 0.891 1.00 94.81 77 LEU A O 1
ATOM 616 N N . GLN A 1 78 ? 6.725 -0.303 0.392 1.00 96.31 78 GLN A N 1
ATOM 617 C CA . GLN A 1 78 ? 7.067 -1.308 1.402 1.00 96.31 78 GLN A CA 1
ATOM 618 C C . GLN A 1 78 ? 6.899 -0.768 2.826 1.00 96.31 78 GLN A C 1
ATOM 620 O O . GLN A 1 78 ? 6.370 -1.468 3.694 1.00 96.31 78 GLN A O 1
ATOM 625 N N . GLU A 1 79 ? 7.313 0.476 3.068 1.00 95.31 79 GLU A N 1
ATOM 626 C CA . GLU A 1 79 ? 7.105 1.155 4.347 1.00 95.31 79 GLU A CA 1
ATOM 627 C C . GLU A 1 79 ? 5.609 1.317 4.638 1.00 95.31 79 GLU A C 1
ATOM 629 O O . GLU A 1 79 ? 5.143 0.943 5.720 1.00 95.31 79 GLU A O 1
ATOM 634 N N . LEU A 1 80 ? 4.842 1.791 3.651 1.00 94.12 80 LEU A N 1
ATOM 635 C CA . LEU A 1 80 ? 3.399 1.957 3.785 1.00 94.12 80 LEU A CA 1
ATOM 636 C C . LEU A 1 80 ? 2.694 0.622 4.050 1.00 94.12 80 LEU A C 1
ATOM 638 O O . LEU A 1 80 ? 1.840 0.554 4.937 1.00 94.12 80 LEU A O 1
ATOM 642 N N . LEU A 1 81 ? 3.068 -0.441 3.332 1.00 94.81 81 LEU A N 1
ATOM 643 C CA . LEU A 1 81 ? 2.527 -1.783 3.540 1.00 94.81 81 LEU A CA 1
ATOM 644 C C . LEU A 1 81 ? 2.808 -2.267 4.966 1.00 94.81 81 LEU A C 1
ATOM 646 O O . LEU A 1 81 ? 1.879 -2.670 5.660 1.00 94.81 81 LEU A O 1
ATOM 650 N N . THR A 1 82 ? 4.055 -2.151 5.426 1.00 94.75 82 THR A N 1
ATOM 651 C CA . THR A 1 82 ? 4.470 -2.582 6.771 1.00 94.75 82 THR A CA 1
ATOM 652 C C . THR A 1 82 ? 3.692 -1.844 7.863 1.00 94.75 82 THR A C 1
ATOM 654 O O . THR A 1 82 ? 3.185 -2.460 8.804 1.00 94.75 82 THR A O 1
ATOM 657 N N . MET A 1 83 ? 3.560 -0.519 7.733 1.00 93.88 83 MET A N 1
ATOM 658 C CA . MET A 1 83 ? 2.787 0.304 8.666 1.00 93.88 83 MET A CA 1
ATOM 659 C C . MET A 1 83 ? 1.309 -0.104 8.680 1.00 93.88 83 MET A C 1
ATOM 661 O O . MET A 1 83 ? 0.703 -0.246 9.745 1.00 93.88 83 MET A O 1
ATOM 665 N N . SER A 1 84 ? 0.737 -0.323 7.496 1.00 93.44 84 SER A N 1
ATOM 666 C CA . SER A 1 84 ? -0.673 -0.675 7.328 1.00 93.44 84 SER A CA 1
ATOM 667 C C . SER A 1 84 ? -0.989 -2.059 7.891 1.00 93.44 84 SER A C 1
ATOM 669 O O . SER A 1 84 ? -1.988 -2.217 8.586 1.00 93.44 84 SER A O 1
ATOM 671 N N . GLU A 1 85 ? -0.123 -3.048 7.659 1.00 94.50 85 GLU A N 1
ATOM 672 C CA . GLU A 1 85 ? -0.245 -4.395 8.230 1.00 94.50 85 GLU A CA 1
ATOM 673 C C . GLU A 1 85 ? -0.178 -4.362 9.758 1.00 94.50 85 GLU A C 1
ATOM 675 O O . GLU A 1 85 ? -1.041 -4.929 10.430 1.00 94.50 85 GLU A O 1
ATOM 680 N N . HIS A 1 86 ? 0.794 -3.632 10.316 1.00 93.44 86 HIS A N 1
ATOM 681 C CA . HIS A 1 86 ? 0.912 -3.479 11.763 1.00 93.44 86 HIS A CA 1
ATOM 682 C C . HIS A 1 86 ? -0.350 -2.861 12.375 1.00 93.44 86 HIS A C 1
ATOM 684 O O . HIS A 1 86 ? -0.846 -3.320 13.410 1.00 93.44 86 HIS A O 1
ATOM 690 N N . MET A 1 87 ? -0.888 -1.825 11.731 1.00 92.62 87 MET A N 1
ATOM 691 C CA . MET A 1 87 ? -2.084 -1.146 12.210 1.00 92.62 87 MET A CA 1
ATOM 692 C C . MET A 1 87 ? -3.333 -2.029 12.095 1.00 92.62 87 MET A C 1
ATOM 694 O O . MET A 1 87 ? -4.138 -2.082 13.030 1.00 92.62 87 MET A O 1
ATOM 698 N N . ASP A 1 88 ? -3.473 -2.764 10.993 1.00 93.00 88 ASP A N 1
ATOM 699 C CA . ASP A 1 88 ? -4.576 -3.697 10.763 1.00 93.00 88 ASP A CA 1
ATOM 700 C C . ASP A 1 88 ? -4.578 -4.832 11.804 1.00 93.00 88 ASP A C 1
ATOM 702 O O . ASP A 1 88 ? -5.610 -5.134 12.415 1.00 93.00 88 ASP A O 1
ATOM 706 N N . ASP A 1 89 ? -3.409 -5.401 12.103 1.00 93.56 89 ASP A N 1
ATOM 707 C CA . ASP A 1 89 ? -3.250 -6.419 13.143 1.00 93.56 89 ASP A CA 1
ATOM 708 C C . ASP A 1 89 ? -3.529 -5.871 14.546 1.00 93.56 89 ASP A C 1
ATOM 710 O O . ASP A 1 89 ? -4.194 -6.531 15.358 1.00 93.56 89 ASP A O 1
ATOM 714 N N . ARG A 1 90 ? -3.098 -4.639 14.836 1.00 93.12 90 ARG A N 1
ATOM 715 C CA . ARG A 1 90 ? -3.402 -3.962 16.104 1.00 93.12 90 ARG A CA 1
ATOM 716 C C . ARG A 1 90 ? -4.910 -3.756 16.272 1.00 93.12 90 ARG A C 1
ATOM 718 O O . ARG A 1 90 ? -5.447 -4.082 17.334 1.00 93.12 90 ARG A O 1
ATOM 725 N N . CYS A 1 91 ? -5.614 -3.302 15.234 1.00 92.38 91 CYS A N 1
ATOM 726 C CA . CYS A 1 91 ? -7.071 -3.135 15.253 1.00 92.38 91 CYS A CA 1
ATOM 727 C C . CYS A 1 91 ? -7.796 -4.477 15.446 1.00 92.38 91 CYS A C 1
ATOM 729 O O . CYS A 1 91 ? -8.664 -4.604 16.318 1.00 92.38 91 CYS A O 1
ATOM 731 N N . LYS A 1 92 ? -7.389 -5.521 14.711 1.00 92.62 92 LYS A N 1
ATOM 732 C CA . LYS A 1 92 ? -7.908 -6.892 14.877 1.00 92.62 92 LYS A CA 1
ATOM 733 C C . LYS A 1 92 ? -7.695 -7.424 16.294 1.00 92.62 92 LYS A C 1
ATOM 735 O O . LYS A 1 92 ? -8.599 -8.054 16.851 1.00 92.62 92 LYS A O 1
ATOM 740 N N . SER A 1 93 ? -6.521 -7.182 16.876 1.00 92.81 93 SER A N 1
ATOM 741 C CA . SER A 1 93 ? -6.189 -7.596 18.240 1.00 92.81 93 SER A CA 1
ATOM 742 C C . SER A 1 93 ? -7.122 -6.942 19.260 1.00 92.81 93 SER A C 1
ATOM 744 O O . SER A 1 93 ? -7.703 -7.641 20.090 1.00 92.81 93 SER A O 1
ATOM 746 N N . LEU A 1 94 ? -7.377 -5.634 19.142 1.00 91.12 94 LEU A N 1
ATOM 747 C CA . LEU A 1 94 ? -8.299 -4.913 20.029 1.00 91.12 94 LEU A CA 1
ATOM 748 C C . LEU A 1 94 ? -9.733 -5.449 19.966 1.00 91.12 94 LEU A C 1
ATOM 750 O O . LEU A 1 94 ? -10.366 -5.624 21.009 1.00 91.12 94 LEU A O 1
ATOM 754 N N . LEU A 1 95 ? -10.234 -5.763 18.768 1.00 89.25 95 LEU A N 1
ATOM 755 C CA . LEU A 1 95 ? -11.573 -6.340 18.584 1.00 89.25 95 LEU A CA 1
ATOM 756 C C . LEU A 1 95 ? -11.702 -7.727 19.244 1.00 89.25 95 LEU A C 1
ATOM 758 O O . LEU A 1 95 ? -12.745 -8.075 19.814 1.00 89.25 95 LEU A O 1
ATOM 762 N N . LYS A 1 96 ? -10.629 -8.524 19.200 1.00 90.88 96 LYS A N 1
ATOM 763 C CA . LYS A 1 96 ? -10.586 -9.885 19.758 1.00 90.88 96 LYS A CA 1
ATOM 764 C C . LYS A 1 96 ? -10.183 -9.928 21.236 1.00 90.88 96 LYS A C 1
ATOM 766 O O . LYS A 1 96 ? -10.465 -10.930 21.892 1.00 90.88 96 LYS A O 1
ATOM 771 N N . ALA A 1 97 ? -9.584 -8.865 21.771 1.00 90.00 97 ALA A N 1
ATOM 772 C CA . ALA A 1 97 ? -8.987 -8.829 23.103 1.00 90.00 97 ALA A CA 1
ATOM 773 C C . ALA A 1 97 ? -9.958 -9.254 24.216 1.00 90.00 97 ALA A C 1
ATOM 775 O O . ALA A 1 97 ? -11.123 -8.836 24.272 1.00 90.00 97 ALA A O 1
ATOM 776 N N . ARG A 1 98 ? -9.454 -10.088 25.128 1.00 89.12 98 ARG A N 1
ATOM 777 C CA . ARG A 1 98 ? -10.116 -10.499 26.370 1.00 89.12 98 ARG A CA 1
ATOM 778 C C . ARG A 1 98 ? -9.074 -10.434 27.500 1.00 89.12 98 ARG A C 1
ATOM 780 O O . ARG A 1 98 ? -8.081 -11.148 27.397 1.00 89.12 98 ARG A O 1
ATOM 787 N N . PRO A 1 99 ? -9.264 -9.610 28.551 1.00 84.62 99 PRO A N 1
ATOM 788 C CA . PRO A 1 99 ? -10.397 -8.710 28.798 1.00 84.62 99 PRO A CA 1
ATOM 789 C C . PRO A 1 99 ? -10.517 -7.584 27.756 1.00 84.62 99 PRO A C 1
ATOM 791 O O . PRO A 1 99 ? -9.548 -7.227 27.084 1.00 84.62 99 PRO A O 1
ATOM 794 N N . ARG A 1 100 ? -11.739 -7.056 27.594 1.00 87.06 100 ARG A N 1
ATOM 795 C CA . ARG A 1 100 ? -12.010 -5.957 26.656 1.00 87.06 100 ARG A CA 1
ATOM 796 C C . ARG A 1 100 ? -11.262 -4.701 27.103 1.00 87.06 100 ARG A C 1
ATOM 798 O O . ARG A 1 100 ? -11.219 -4.400 28.293 1.00 87.06 100 ARG A O 1
ATOM 805 N N . GLN A 1 101 ? -10.700 -3.980 26.140 1.00 87.88 101 GLN A N 1
ATOM 806 C CA . GLN A 1 101 ? -10.027 -2.709 26.390 1.00 87.88 101 GLN A CA 1
ATOM 807 C C . GLN A 1 101 ? -11.049 -1.599 26.658 1.00 87.88 101 GLN A C 1
ATOM 809 O O . GLN A 1 101 ? -12.208 -1.689 26.246 1.00 87.88 101 GLN A O 1
ATOM 814 N N . ASN A 1 102 ? -10.621 -0.552 27.361 1.00 88.62 102 ASN A N 1
ATOM 815 C CA . ASN A 1 102 ? -11.470 0.608 27.611 1.00 88.62 102 ASN A CA 1
ATOM 816 C C . ASN A 1 102 ? -11.691 1.420 26.313 1.00 88.62 102 ASN A C 1
ATOM 818 O O . ASN A 1 102 ? -10.905 1.360 25.363 1.00 88.62 102 ASN A O 1
ATOM 822 N N . LEU A 1 103 ? -12.781 2.191 26.270 1.00 89.38 103 LEU A N 1
ATOM 823 C CA . LEU A 1 103 ? -13.178 2.938 25.073 1.00 89.38 103 LEU A CA 1
ATOM 824 C C . LEU A 1 103 ? -12.164 4.026 24.683 1.00 89.38 103 LEU A C 1
ATOM 826 O O . LEU A 1 103 ? -11.992 4.306 23.496 1.00 89.38 103 LEU A O 1
ATOM 830 N N . SER A 1 104 ? -11.480 4.634 25.657 1.00 89.69 104 SER A N 1
ATOM 831 C CA . SER A 1 104 ? -10.483 5.680 25.408 1.00 89.69 104 SER A CA 1
ATOM 832 C C . SER A 1 104 ? -9.246 5.136 24.694 1.00 89.69 104 SER A C 1
ATOM 834 O O . SER A 1 104 ? -8.836 5.712 23.689 1.00 89.69 104 SER A O 1
ATOM 836 N N . SER A 1 105 ? -8.703 4.000 25.139 1.00 89.69 105 SER A N 1
ATOM 837 C CA . SER A 1 105 ? -7.584 3.311 24.488 1.00 89.69 105 SER A CA 1
ATOM 838 C C . SER A 1 105 ? -7.947 2.873 23.073 1.00 89.69 105 SER A C 1
ATOM 840 O O . SER A 1 105 ? -7.170 3.107 22.152 1.00 89.69 105 SER A O 1
ATOM 842 N N . VAL A 1 106 ? -9.139 2.300 22.871 1.00 91.00 106 VAL A N 1
ATOM 843 C CA . VAL A 1 106 ? -9.590 1.892 21.529 1.00 91.00 106 VAL A CA 1
ATOM 844 C C . VAL A 1 106 ? -9.762 3.101 20.601 1.00 91.00 106 VAL A C 1
ATOM 846 O O . VAL A 1 106 ? -9.341 3.052 19.450 1.00 91.00 106 VAL A O 1
ATOM 849 N N . THR A 1 107 ? -10.309 4.213 21.105 1.00 91.69 107 THR A N 1
ATOM 850 C CA . THR A 1 107 ? -10.448 5.457 20.326 1.00 91.69 107 THR A CA 1
ATOM 851 C C . THR A 1 107 ? -9.087 6.052 19.950 1.00 91.69 107 THR A C 1
ATOM 853 O O . THR A 1 107 ? -8.946 6.597 18.861 1.00 91.69 107 THR A O 1
ATOM 856 N N . ALA A 1 108 ? -8.082 5.966 20.829 1.00 92.38 108 ALA A N 1
ATOM 857 C CA . ALA A 1 108 ? -6.735 6.444 20.521 1.00 92.38 108 ALA A CA 1
ATOM 858 C C . ALA A 1 108 ? -6.125 5.667 19.346 1.00 92.38 108 ALA A C 1
ATOM 860 O O . ALA A 1 108 ? -5.642 6.281 18.400 1.00 92.38 108 ALA A O 1
ATOM 861 N N . VAL A 1 109 ? -6.246 4.334 19.358 1.00 91.44 109 VAL A N 1
ATOM 862 C CA . VAL A 1 109 ? -5.766 3.492 18.250 1.00 91.44 109 VAL A CA 1
ATOM 863 C C . VAL A 1 109 ? -6.528 3.773 16.958 1.00 91.44 109 VAL A C 1
ATOM 865 O O . VAL A 1 109 ? -5.910 3.856 15.905 1.00 91.44 109 VAL A O 1
ATOM 868 N N . LEU A 1 110 ? -7.848 3.969 17.032 1.00 92.19 110 LEU A N 1
ATOM 869 C CA . LEU A 1 110 ? -8.648 4.329 15.862 1.00 92.19 110 LEU A CA 1
ATOM 870 C C . LEU A 1 110 ? -8.138 5.620 15.202 1.00 92.19 110 LEU A C 1
ATOM 872 O O . LEU A 1 110 ? -7.947 5.641 13.994 1.00 92.19 110 LEU A O 1
ATOM 876 N N . ARG A 1 111 ? -7.831 6.657 15.992 1.00 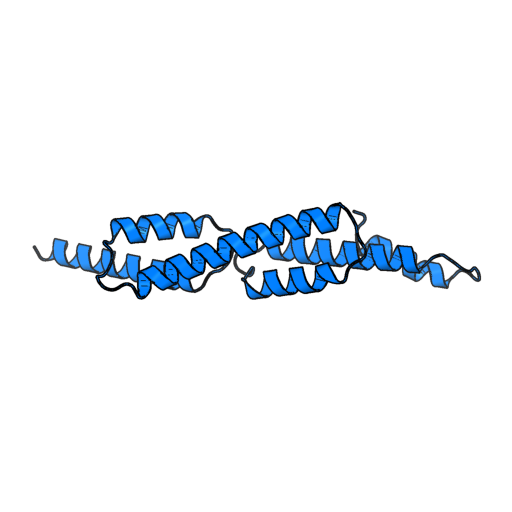91.69 111 ARG A N 1
ATOM 877 C CA . ARG A 1 111 ? -7.270 7.917 15.470 1.00 91.69 111 ARG A CA 1
ATOM 878 C C . ARG A 1 111 ? -5.902 7.740 14.820 1.00 91.69 111 ARG A C 1
ATOM 880 O O . ARG A 1 111 ? -5.615 8.391 13.823 1.00 91.69 111 ARG A O 1
ATOM 887 N N . GLU A 1 112 ? -5.049 6.894 15.397 1.00 90.50 112 GLU A N 1
ATOM 888 C CA . GLU A 1 112 ? -3.757 6.562 14.787 1.00 90.50 112 GLU A CA 1
ATOM 889 C C . GLU A 1 112 ? -3.970 5.865 13.434 1.00 90.50 112 GLU A C 1
ATOM 891 O O . GLU A 1 112 ? -3.316 6.206 12.451 1.00 90.50 112 GLU A O 1
ATOM 896 N N . ALA A 1 113 ? -4.930 4.943 13.359 1.00 89.00 113 ALA A N 1
ATOM 897 C CA . ALA A 1 113 ? -5.219 4.192 12.145 1.00 89.00 113 ALA A CA 1
ATOM 898 C C . ALA A 1 113 ? -5.868 5.039 11.039 1.00 89.00 113 ALA A C 1
ATOM 900 O O . ALA A 1 113 ? -5.546 4.856 9.871 1.00 89.00 113 ALA A O 1
ATOM 901 N N . GLU A 1 114 ? -6.713 6.009 11.396 1.00 87.44 114 GLU A N 1
ATOM 902 C CA . GLU A 1 114 ? -7.318 6.970 10.459 1.00 87.44 114 GLU A CA 1
ATOM 903 C C . GLU A 1 114 ? -6.290 7.909 9.805 1.00 87.44 114 GLU A C 1
ATOM 905 O O . GLU A 1 114 ? -6.599 8.551 8.803 1.00 87.44 114 GLU A O 1
ATOM 910 N N . SER A 1 115 ? -5.069 7.996 10.346 1.00 87.31 115 SER A N 1
ATOM 911 C CA . SER A 1 115 ? -3.989 8.781 9.735 1.00 87.31 115 SER A CA 1
ATOM 912 C C . SER A 1 115 ? -3.266 8.050 8.598 1.00 87.31 115 SER A C 1
ATOM 914 O O . SER A 1 115 ? -2.543 8.683 7.828 1.00 87.31 115 SER A O 1
ATOM 916 N N . VAL A 1 116 ? -3.468 6.734 8.468 1.00 86.88 116 VAL A N 1
ATOM 917 C CA . VAL A 1 116 ? -2.868 5.919 7.408 1.00 86.88 116 VAL A CA 1
ATOM 918 C C . VAL A 1 116 ? -3.707 6.061 6.128 1.00 86.88 116 VAL A C 1
ATOM 920 O O . VAL A 1 116 ? -4.906 5.788 6.162 1.00 86.88 116 VAL A O 1
ATOM 923 N N . PRO A 1 117 ? -3.119 6.449 4.978 1.00 86.88 117 PRO A N 1
ATOM 924 C CA . PRO A 1 117 ? -3.847 6.658 3.723 1.00 86.88 117 PRO A CA 1
ATOM 925 C C . PRO A 1 117 ? -4.129 5.332 2.991 1.00 86.88 117 PRO A C 1
ATOM 927 O O . PRO A 1 117 ? -3.842 5.199 1.805 1.00 86.88 117 PRO A O 1
ATOM 930 N N . VAL A 1 118 ? -4.642 4.329 3.704 1.00 90.62 118 VAL A N 1
ATOM 931 C CA . VAL A 1 118 ? -4.892 2.974 3.192 1.00 90.62 118 VAL A CA 1
ATOM 932 C C . VAL A 1 118 ? -6.236 2.491 3.712 1.00 90.62 118 VAL A C 1
ATOM 934 O O . VAL A 1 118 ? -6.568 2.656 4.887 1.00 90.62 118 VAL A O 1
ATOM 937 N N . TYR A 1 119 ? -7.000 1.843 2.843 1.00 90.12 119 TYR A N 1
ATOM 938 C CA . TYR A 1 119 ? -8.236 1.188 3.225 1.00 90.12 119 TYR A CA 1
ATOM 939 C C . TYR A 1 119 ? -7.957 -0.096 4.018 1.00 90.12 119 TYR A C 1
ATOM 941 O O . TYR A 1 119 ? -7.386 -1.063 3.502 1.00 90.12 119 TYR A O 1
ATOM 949 N N . LEU A 1 120 ? -8.409 -0.114 5.275 1.00 91.38 120 LEU A N 1
ATOM 950 C CA . LEU A 1 120 ? -8.259 -1.235 6.202 1.00 91.38 120 LEU A CA 1
ATOM 951 C C . LEU A 1 120 ? -9.628 -1.663 6.770 1.00 91.38 120 LEU A C 1
ATOM 953 O O . LEU A 1 120 ? -10.212 -0.936 7.580 1.00 91.38 120 LEU A O 1
ATOM 957 N N . PRO A 1 121 ? -10.132 -2.871 6.445 1.00 90.12 121 PRO A N 1
ATOM 958 C CA . PRO A 1 121 ? -11.432 -3.349 6.936 1.00 90.12 121 PRO A CA 1
ATOM 959 C C . PRO A 1 121 ? -11.533 -3.437 8.467 1.00 90.12 121 PRO A C 1
ATOM 961 O O . PRO A 1 121 ? -12.611 -3.293 9.055 1.00 90.12 121 PRO A O 1
ATOM 964 N N . SER A 1 122 ? -10.410 -3.698 9.146 1.00 91.50 122 SER A N 1
ATOM 965 C CA . SER A 1 122 ? -10.382 -3.761 10.609 1.00 91.50 122 SER A CA 1
ATOM 966 C C . SER A 1 122 ? -10.580 -2.391 11.259 1.00 91.50 122 SER A C 1
ATOM 968 O O . SER A 1 122 ? -11.175 -2.326 12.335 1.00 91.50 122 SER A O 1
ATOM 970 N N . VAL A 1 123 ? -10.143 -1.311 10.602 1.00 92.00 123 VAL A N 1
ATOM 971 C CA . VAL A 1 123 ? -10.316 0.072 11.065 1.00 92.00 123 VAL A CA 1
ATOM 972 C C . VAL A 1 123 ? -11.785 0.465 10.991 1.00 92.00 123 VAL A C 1
ATOM 974 O O . VAL A 1 123 ? -12.318 0.996 11.963 1.00 92.00 123 VAL A O 1
ATOM 977 N N . GLU A 1 124 ? -12.479 0.108 9.907 1.00 91.56 124 GLU A N 1
ATOM 978 C CA . GLU A 1 124 ? -13.930 0.311 9.802 1.00 91.56 124 GLU A CA 1
ATOM 979 C C . GLU A 1 124 ? -14.682 -0.461 10.888 1.00 91.56 124 GLU A C 1
ATOM 981 O O . GLU A 1 124 ? -15.506 0.098 11.608 1.00 91.56 124 GLU A O 1
ATOM 986 N N . SER A 1 125 ? -14.314 -1.728 11.090 1.00 93.06 125 SER A N 1
ATOM 987 C CA . SER A 1 125 ? -14.903 -2.557 12.145 1.00 93.06 125 SER A CA 1
ATOM 988 C C . SER A 1 125 ? -14.676 -1.965 13.545 1.00 93.06 125 SER A C 1
ATOM 990 O O . SER A 1 125 ? -15.545 -2.062 14.419 1.00 93.06 125 SER A O 1
ATOM 992 N N . LEU A 1 126 ? -13.505 -1.362 13.777 1.00 92.75 126 LEU A N 1
ATOM 993 C CA . LEU A 1 126 ? -13.159 -0.698 15.032 1.00 92.75 126 LEU A CA 1
ATOM 994 C C . LEU A 1 126 ? -13.960 0.594 15.221 1.00 92.75 126 LEU A C 1
ATOM 996 O O . LEU A 1 126 ? -14.490 0.813 16.313 1.00 92.75 126 LEU A O 1
ATOM 1000 N N . ARG A 1 127 ? -14.099 1.406 14.167 1.00 93.38 127 ARG A N 1
ATOM 1001 C CA . ARG A 1 127 ? -14.922 2.623 14.144 1.00 93.38 127 ARG A CA 1
ATOM 1002 C C . ARG A 1 127 ? -16.367 2.318 14.525 1.00 93.38 127 ARG A C 1
ATOM 1004 O O . ARG A 1 127 ? -16.869 2.892 15.491 1.00 93.38 127 ARG A O 1
ATOM 1011 N N . ASP A 1 128 ? -16.980 1.332 13.877 1.00 94.50 128 ASP A N 1
ATOM 1012 C CA . ASP A 1 128 ? -18.365 0.924 14.139 1.00 94.50 128 ASP A CA 1
ATOM 1013 C C . ASP A 1 128 ? -18.558 0.397 15.572 1.00 94.50 128 ASP A C 1
ATOM 1015 O O . ASP A 1 128 ? -19.618 0.537 16.191 1.00 94.50 128 ASP A O 1
ATOM 1019 N N . ALA A 1 129 ? -17.547 -0.275 16.131 1.00 91.75 129 ALA A N 1
ATOM 1020 C CA . ALA A 1 129 ? -17.580 -0.725 17.520 1.00 91.75 129 ALA A CA 1
ATOM 1021 C C . ALA A 1 129 ? -17.505 0.454 18.507 1.00 91.75 129 ALA A C 1
ATOM 1023 O O . ALA A 1 129 ? -18.242 0.467 19.497 1.00 91.75 129 ALA A O 1
ATOM 1024 N N . VAL A 1 130 ? -16.643 1.439 18.234 1.00 93.00 130 VAL A N 1
ATOM 1025 C CA . VAL A 1 130 ? -16.500 2.658 19.044 1.00 93.00 130 VAL A CA 1
ATOM 1026 C C . VAL A 1 130 ? -17.777 3.494 19.003 1.00 93.00 130 VAL A C 1
ATOM 1028 O O . VAL A 1 130 ? -18.236 3.936 20.056 1.00 93.00 130 VAL A O 1
ATOM 1031 N N . GLU A 1 131 ? -18.372 3.681 17.828 1.00 94.00 131 GLU A N 1
ATOM 1032 C CA . GLU A 1 131 ? -19.599 4.461 17.651 1.00 94.00 131 GLU A CA 1
ATOM 1033 C C . GLU A 1 131 ? -20.773 3.848 18.422 1.00 94.00 131 GLU A C 1
ATOM 1035 O O . GLU A 1 131 ? -21.363 4.509 19.276 1.00 94.00 131 GLU A O 1
ATOM 1040 N N . ARG A 1 132 ? -21.019 2.542 18.259 1.00 93.25 132 ARG A N 1
ATOM 1041 C CA . ARG A 1 132 ? -22.072 1.835 19.012 1.00 93.25 132 ARG A CA 1
ATOM 1042 C C . ARG A 1 132 ? -21.880 1.909 20.525 1.00 93.25 132 ARG A C 1
ATOM 1044 O O . ARG A 1 132 ? -22.856 2.030 21.264 1.00 93.25 132 ARG A O 1
ATOM 1051 N N . ALA A 1 133 ? -20.637 1.833 21.005 1.00 91.50 133 ALA A N 1
ATOM 1052 C CA . ALA A 1 133 ? -20.348 1.972 22.429 1.00 91.50 133 ALA A CA 1
ATOM 1053 C C . ALA A 1 133 ? -20.673 3.386 22.941 1.00 91.50 133 ALA A C 1
ATOM 1055 O O . ALA A 1 133 ? -21.229 3.525 24.030 1.00 91.50 133 ALA A O 1
ATOM 1056 N N . ARG A 1 134 ? -20.368 4.426 22.154 1.00 91.94 134 ARG A N 1
ATOM 1057 C CA . ARG A 1 134 ? -20.688 5.825 22.482 1.00 91.94 134 ARG A CA 1
ATOM 1058 C C . ARG A 1 134 ? -22.189 6.076 22.502 1.00 91.94 134 ARG A C 1
ATOM 1060 O O . ARG A 1 134 ? -22.681 6.642 23.472 1.00 91.94 134 ARG A O 1
ATOM 1067 N N . GLU A 1 135 ? -22.911 5.605 21.489 1.00 93.69 135 GLU A N 1
ATOM 1068 C CA . GLU A 1 135 ? -24.373 5.714 21.448 1.00 93.69 135 GLU A CA 1
ATOM 1069 C C . GLU A 1 135 ? -25.031 5.033 22.647 1.00 93.69 135 GLU A C 1
ATOM 1071 O O . GLU A 1 135 ? -25.986 5.552 23.224 1.00 93.69 135 GLU A O 1
ATOM 1076 N N . TRP A 1 136 ? -24.537 3.851 23.025 1.00 93.12 136 TRP A N 1
ATOM 1077 C CA . TRP A 1 136 ? -25.061 3.135 24.179 1.00 93.12 136 TRP A CA 1
ATOM 1078 C C . TRP A 1 136 ? -24.811 3.901 25.481 1.00 93.12 136 TRP A C 1
ATOM 1080 O O . TRP A 1 136 ? -25.740 4.053 26.269 1.00 93.12 136 TRP A O 1
ATOM 1090 N N . LEU A 1 137 ? -23.598 4.431 25.683 1.00 90.94 137 LEU A N 1
ATOM 1091 C CA . LEU A 1 137 ? -23.275 5.254 26.854 1.00 90.94 137 LEU A CA 1
ATOM 1092 C C . LEU A 1 137 ? -24.178 6.488 26.940 1.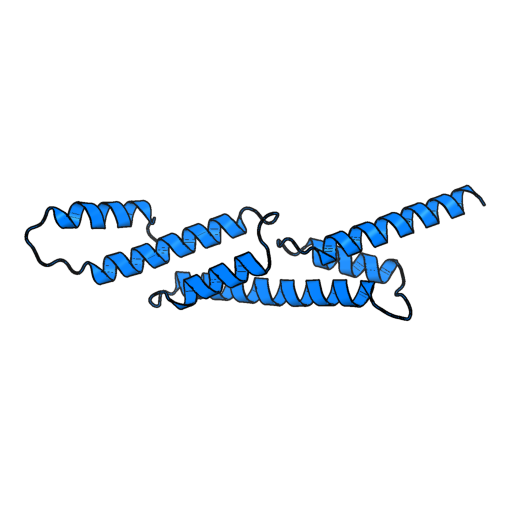00 90.94 137 LEU A C 1
ATOM 1094 O O . LEU A 1 137 ? -24.761 6.736 27.989 1.00 90.94 137 LEU A O 1
ATOM 1098 N N . GLN A 1 138 ? -24.378 7.187 25.821 1.00 91.81 138 GLN A N 1
ATOM 1099 C CA . GLN A 1 138 ? -25.268 8.343 25.765 1.00 91.81 138 GLN A CA 1
ATOM 1100 C C . GLN A 1 138 ? -26.715 7.968 26.123 1.00 91.81 138 GLN A C 1
ATOM 1102 O O . GLN A 1 138 ? -27.365 8.678 26.883 1.00 91.81 138 GLN A O 1
ATOM 1107 N N . LYS A 1 139 ? -27.223 6.832 25.622 1.00 92.19 139 LYS A N 1
ATOM 1108 C CA . LYS A 1 139 ? -28.566 6.340 25.976 1.00 92.19 139 LYS A CA 1
ATOM 1109 C C . LYS A 1 139 ? -28.688 6.047 27.470 1.00 92.19 139 LYS A C 1
ATOM 1111 O O . LYS A 1 139 ? -29.704 6.391 28.064 1.00 92.19 139 LYS A O 1
ATOM 1116 N N . VAL A 1 140 ? -27.670 5.437 28.078 1.00 90.56 140 VAL A N 1
ATOM 1117 C CA . VAL A 1 140 ? -27.653 5.168 29.524 1.00 90.56 140 VAL A CA 1
ATOM 1118 C C . VAL A 1 140 ? -27.658 6.471 30.320 1.00 90.56 140 VAL A C 1
ATOM 1120 O O . VAL A 1 140 ? -28.454 6.591 31.244 1.00 90.56 140 VAL A O 1
ATOM 1123 N N . GLU A 1 141 ? -26.851 7.457 29.927 1.00 88.00 141 GLU A N 1
ATOM 1124 C CA . GLU A 1 141 ? -26.826 8.780 30.566 1.00 88.00 141 GLU A CA 1
ATOM 1125 C C . GLU A 1 141 ? -28.173 9.508 30.454 1.00 88.00 141 GLU A C 1
ATOM 1127 O O . GLU A 1 141 ? -28.602 10.131 31.414 1.00 88.00 141 GLU A O 1
ATOM 1132 N N . THR A 1 142 ? -28.884 9.396 29.326 1.00 85.62 142 THR A N 1
ATOM 1133 C CA . THR A 1 142 ? -30.219 10.012 29.172 1.00 85.62 142 THR A CA 1
ATOM 1134 C C . THR A 1 142 ? -31.333 9.328 29.969 1.00 85.62 142 THR A C 1
ATOM 1136 O O . THR A 1 142 ? -32.422 9.885 30.084 1.00 85.62 142 THR A O 1
ATOM 1139 N N . LEU A 1 143 ? -31.098 8.109 30.466 1.00 80.44 143 LEU A N 1
ATOM 1140 C CA . LEU A 1 143 ? -32.058 7.343 31.266 1.00 80.44 143 LEU A CA 1
ATOM 1141 C C . LEU A 1 143 ? -31.834 7.492 32.782 1.00 80.44 143 LEU A C 1
ATOM 1143 O O . LEU A 1 143 ? -32.647 6.972 33.550 1.00 80.44 143 LEU A O 1
ATOM 1147 N N . GLN A 1 144 ? -30.748 8.152 33.203 1.00 54.69 144 GLN A N 1
ATOM 1148 C CA . GLN A 1 144 ? -30.448 8.492 34.601 1.00 54.69 144 GLN A CA 1
ATOM 1149 C C . GLN A 1 144 ? -30.955 9.891 34.954 1.00 54.69 144 GLN A C 1
ATOM 1151 O O . GLN A 1 144 ? -31.363 10.057 36.125 1.00 54.69 144 GLN A O 1
#

Secondary structure (DSSP, 8-state):
---HHHHHHHHHHHTT-SS---HHHHHHHHHHHHHHHHHHHHHH-TTT--HHHHHHHHHHHHTSPP-HHHHHHHHHHHHHHHHHHHHHHHHHHHHH-SSPPPHHHHHHHHHHHTTSSS--HHHHHHHHHHHHHHHHHHHHHHT-

Organism: Aquarana catesbeiana (NCBI:txid8400)

InterPro domains:
  IPR013637 Lysine-specific demethylase-like domain [PF08429] (4-143)

pLDDT: mean 91.08, std 4.94, range [54.69, 97.12]

Foldseek 3Di:
DDALVVLVVVLVCVVVDPDDDPCVVSVLVSLLRVLVVLLVVLLVQLQNAALVSLVVSLVSLVPGDDDPVSVVSSVVSVVLSVVLVVLLVVLVCQVVDPVHDDLVVLVVSLVVNVVRSHDHPSSVVSVVVSVVVVVVVVVVVVVD